Protein AF-A0AAD5MUN4-F1 (afdb_monomer_lite)

Radius of gyration: 25.36 Å; chains: 1; bounding box: 63×24×67 Å

Sequence (88 aa):
MPTARLPTSAEPVHSALHQEVMLSTVTLFNAVFALVIADFSPSFNAFLTNAYGKYFADRMARRDMGAAGSFGGGNHVAGRRTAFVFTF

Secondary structure (DSSP, 8-state):
---PPPP-TTHHHHHHHHHHHHHHHHHHHHHHHTT------HHHHHHHHHHH-HHHHHHHHTGGGGGG---S-S---TTS--------

Organism: Parelaphostrongylus tenuis (NCBI:txid148309)

Foldseek 3Di:
DDDDDDPDPPPPPVVVVVVVVVVVVVVVVVVVVVVPPPFDDPVVLVVCCVVPNPVRSVVVRPVVCPPVPDPLDAPDDPPDRRDDDDDD

pLDDT: mean 70.35, std 15.11, range [39.44, 96.88]

Structure (mmCIF, N/CA/C/O backbone):
data_AF-A0AAD5MUN4-F1
#
_entry.id   AF-A0AAD5MUN4-F1
#
loop_
_atom_site.group_PDB
_atom_site.id
_atom_site.type_symbol
_atom_site.label_atom_id
_atom_site.label_alt_id
_atom_site.label_comp_id
_atom_site.label_asym_i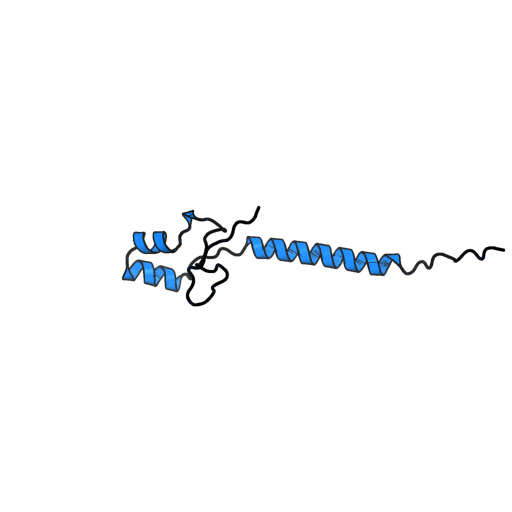d
_atom_site.label_entity_id
_atom_site.label_seq_id
_atom_site.pdbx_PDB_ins_code
_atom_site.Cartn_x
_atom_site.Cartn_y
_atom_site.Cartn_z
_atom_site.occupancy
_atom_site.B_iso_or_equiv
_atom_site.auth_seq_id
_atom_site.auth_comp_id
_atom_site.auth_asym_id
_atom_site.auth_atom_id
_atom_site.pdbx_PDB_model_num
ATOM 1 N N . MET A 1 1 ? 48.853 2.251 -51.917 1.00 50.09 1 MET A N 1
ATOM 2 C CA . MET A 1 1 ? 49.322 1.849 -50.572 1.00 50.09 1 MET A CA 1
ATOM 3 C C . MET A 1 1 ? 48.203 2.125 -49.577 1.00 50.09 1 MET A C 1
ATOM 5 O O . MET A 1 1 ? 47.798 3.278 -49.511 1.00 50.09 1 MET A O 1
ATOM 9 N N . PRO A 1 2 ? 47.658 1.130 -48.857 1.00 52.50 2 PRO A N 1
ATOM 10 C CA . PRO A 1 2 ? 46.719 1.386 -47.774 1.00 52.50 2 PRO A CA 1
ATOM 11 C C . PRO A 1 2 ? 47.499 1.650 -46.482 1.00 52.50 2 PRO A C 1
ATOM 13 O O . PRO A 1 2 ? 48.243 0.796 -46.005 1.00 52.50 2 PRO A O 1
ATOM 16 N N . THR A 1 3 ? 47.348 2.850 -45.932 1.00 59.72 3 THR A N 1
ATOM 17 C CA . THR A 1 3 ? 47.906 3.232 -44.633 1.00 59.72 3 THR A CA 1
ATOM 18 C C . THR A 1 3 ? 47.111 2.533 -43.531 1.00 59.72 3 THR A C 1
ATOM 20 O O . THR A 1 3 ? 45.957 2.879 -43.284 1.00 59.72 3 THR A O 1
ATOM 23 N N . ALA A 1 4 ? 47.706 1.537 -42.875 1.00 56.69 4 ALA A N 1
ATOM 24 C CA . ALA A 1 4 ? 47.116 0.906 -41.700 1.00 56.69 4 ALA A CA 1
ATOM 25 C C . ALA A 1 4 ? 47.082 1.914 -40.537 1.00 56.69 4 ALA A C 1
ATOM 27 O O . ALA A 1 4 ? 48.123 2.390 -40.084 1.00 56.69 4 ALA A O 1
ATOM 28 N N . ARG A 1 5 ? 45.880 2.261 -40.062 1.00 60.72 5 ARG A N 1
ATOM 29 C CA . ARG A 1 5 ? 45.694 3.029 -38.822 1.00 60.72 5 ARG A CA 1
ATOM 30 C C . ARG A 1 5 ? 46.043 2.126 -37.638 1.00 60.72 5 ARG A C 1
ATOM 32 O O . ARG A 1 5 ? 45.428 1.074 -37.480 1.00 60.72 5 ARG A O 1
ATOM 39 N N . LEU A 1 6 ? 47.007 2.541 -36.815 1.00 58.44 6 LEU A N 1
ATOM 40 C CA . LEU A 1 6 ? 47.275 1.902 -35.525 1.00 58.44 6 LEU A CA 1
ATOM 41 C C . LEU A 1 6 ? 46.021 2.004 -34.634 1.00 58.44 6 LEU A C 1
ATOM 43 O O . LEU A 1 6 ? 45.464 3.100 -34.529 1.00 58.44 6 LEU A O 1
ATOM 47 N N . PRO A 1 7 ? 45.586 0.918 -33.971 1.00 54.19 7 PRO A N 1
ATOM 48 C CA . PRO A 1 7 ? 44.533 1.006 -32.970 1.00 54.19 7 PRO A CA 1
ATOM 49 C C . PRO A 1 7 ? 45.055 1.809 -31.773 1.00 54.19 7 PRO A C 1
ATOM 51 O O . PRO A 1 7 ? 46.027 1.428 -31.121 1.00 54.19 7 PRO A O 1
ATOM 54 N N . THR A 1 8 ? 44.430 2.951 -31.503 1.00 61.09 8 THR A N 1
ATOM 55 C CA . THR A 1 8 ? 44.725 3.789 -30.341 1.00 61.09 8 THR A CA 1
ATOM 56 C C . THR A 1 8 ? 44.249 3.065 -29.083 1.00 61.09 8 THR A C 1
ATOM 58 O O . THR A 1 8 ? 43.055 2.898 -28.853 1.00 61.09 8 THR A O 1
ATOM 61 N N . SER A 1 9 ? 45.189 2.615 -28.253 1.00 57.38 9 SER A N 1
ATOM 62 C CA . SER A 1 9 ? 44.956 1.804 -27.047 1.00 57.38 9 SER A CA 1
ATOM 63 C C . SER A 1 9 ? 44.213 2.518 -25.901 1.00 57.38 9 SER A C 1
ATOM 65 O O . SER A 1 9 ? 44.046 1.936 -24.833 1.00 57.38 9 SER A O 1
ATOM 67 N N . ALA A 1 10 ? 43.760 3.760 -26.101 1.00 57.25 10 ALA A N 1
ATOM 68 C CA . ALA A 1 10 ? 43.108 4.588 -25.082 1.00 57.25 10 ALA A CA 1
ATOM 69 C C . ALA A 1 10 ? 41.566 4.495 -25.071 1.00 57.25 10 ALA A C 1
ATOM 71 O O . ALA A 1 10 ? 40.938 4.834 -24.072 1.00 57.25 10 ALA A O 1
ATOM 72 N N . GLU A 1 11 ? 40.950 3.992 -26.141 1.00 57.12 11 GLU A N 1
ATOM 73 C CA . GLU A 1 11 ? 39.486 3.944 -26.305 1.00 57.12 11 GLU A CA 1
ATOM 74 C C . GLU A 1 11 ? 38.716 2.940 -25.403 1.00 57.12 11 GLU A C 1
ATOM 76 O O . GLU A 1 11 ? 37.569 3.225 -25.036 1.00 57.12 11 GLU A O 1
ATOM 81 N N . PRO A 1 12 ? 39.263 1.769 -24.998 1.00 61.91 12 PRO A N 1
ATOM 82 C CA . PRO A 1 12 ? 38.438 0.748 -24.344 1.00 61.91 12 PRO A CA 1
ATOM 83 C C . PRO A 1 12 ? 38.188 1.017 -22.852 1.00 61.91 12 PRO A C 1
ATOM 85 O O . PRO A 1 12 ? 37.164 0.596 -22.319 1.00 61.91 12 PRO A O 1
ATOM 88 N N . VAL A 1 13 ? 39.089 1.731 -22.167 1.00 60.72 13 VAL A N 1
ATOM 89 C CA . VAL A 1 13 ? 39.039 1.882 -20.698 1.00 60.72 13 VAL A CA 1
ATOM 90 C C . VAL A 1 13 ? 37.964 2.883 -20.263 1.00 60.72 13 VAL A C 1
ATOM 92 O O . VAL A 1 13 ? 37.252 2.642 -19.290 1.00 60.72 13 VAL A O 1
ATOM 95 N N . HIS A 1 14 ? 37.800 3.983 -21.006 1.00 58.75 14 HIS A N 1
ATOM 96 C CA . HIS A 1 14 ? 36.766 4.982 -20.717 1.00 58.75 14 HIS A CA 1
ATOM 97 C C . HIS A 1 14 ? 35.364 4.396 -20.946 1.00 58.75 14 HIS A C 1
ATOM 99 O O . HIS A 1 14 ? 34.480 4.529 -20.103 1.00 58.75 14 HIS A O 1
ATOM 105 N N . SER A 1 15 ? 35.196 3.650 -22.040 1.00 68.00 15 SER A N 1
ATOM 106 C CA . SER A 1 15 ? 33.943 2.973 -22.394 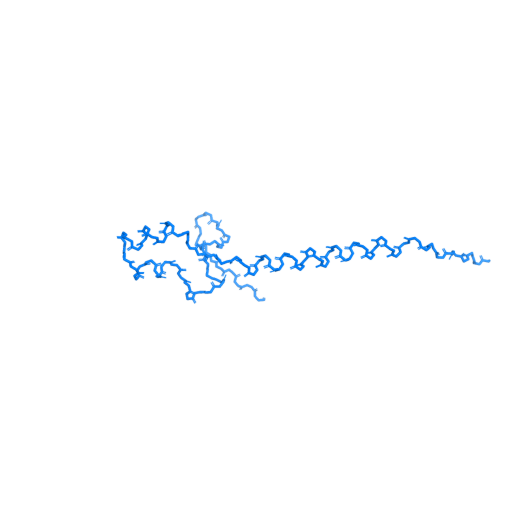1.00 68.00 15 SER A CA 1
ATOM 107 C C . SER A 1 15 ? 33.532 1.909 -21.365 1.00 68.00 15 SER A C 1
ATOM 109 O O . SER A 1 15 ? 32.361 1.826 -20.997 1.00 68.00 15 SER A O 1
ATOM 111 N N . ALA A 1 16 ? 34.492 1.140 -20.839 1.00 69.44 16 ALA A N 1
ATOM 112 C CA . ALA A 1 16 ? 34.237 0.134 -19.807 1.00 69.44 16 ALA A CA 1
ATOM 113 C C . ALA A 1 16 ? 33.798 0.754 -18.468 1.00 69.44 16 ALA A C 1
ATOM 115 O O . ALA A 1 16 ? 32.858 0.266 -17.846 1.00 69.44 16 ALA A O 1
ATOM 116 N N . LEU A 1 17 ? 34.413 1.869 -18.053 1.00 72.88 17 LEU A N 1
ATOM 117 C CA . LEU A 1 17 ? 34.022 2.590 -16.834 1.00 72.88 17 LEU A CA 1
ATOM 118 C C . LEU A 1 17 ? 32.585 3.115 -16.905 1.00 72.88 17 LEU A C 1
ATOM 120 O O . LEU A 1 17 ? 31.835 2.980 -15.941 1.00 72.88 17 LEU A O 1
ATOM 124 N N . HIS A 1 18 ? 32.171 3.670 -18.048 1.00 74.12 18 HIS A N 1
ATOM 125 C CA . HIS A 1 18 ? 30.782 4.090 -18.245 1.00 74.12 18 HIS A CA 1
ATOM 126 C C . HIS A 1 18 ? 29.808 2.916 -18.117 1.00 74.12 18 HIS A C 1
ATOM 128 O O . HIS A 1 18 ? 28.738 3.073 -17.532 1.00 74.12 18 HIS A O 1
ATOM 134 N N . GLN A 1 19 ? 30.180 1.737 -18.612 1.00 77.12 19 GLN A N 1
ATOM 135 C CA . GLN A 1 19 ? 29.334 0.552 -18.535 1.00 77.12 19 GLN A CA 1
ATOM 136 C C . GLN A 1 19 ? 29.204 0.025 -17.097 1.00 77.12 19 GLN A C 1
ATOM 138 O O . GLN A 1 19 ? 28.088 -0.211 -16.640 1.00 77.12 19 GLN A O 1
ATOM 143 N N . GLU A 1 20 ? 30.303 -0.056 -16.345 1.00 83.44 20 GLU A N 1
ATOM 144 C CA . GLU A 1 20 ? 30.313 -0.428 -14.918 1.00 83.44 20 GLU A CA 1
ATOM 145 C C . GLU A 1 20 ? 29.485 0.549 -14.053 1.00 83.44 20 GLU A C 1
ATOM 147 O O . GLU A 1 20 ? 28.693 0.143 -13.194 1.00 83.44 20 GLU A O 1
ATOM 152 N N . VAL A 1 21 ? 29.597 1.857 -14.314 1.00 84.62 21 VAL A N 1
ATOM 153 C CA . VAL A 1 21 ? 28.807 2.895 -13.625 1.00 84.62 21 VAL A CA 1
ATOM 154 C C . VAL A 1 21 ? 27.315 2.780 -13.961 1.00 84.62 21 VAL A C 1
ATOM 156 O O . VAL A 1 21 ? 26.465 2.937 -13.083 1.00 84.62 21 VAL A O 1
ATOM 159 N N . MET A 1 22 ? 26.962 2.457 -15.206 1.00 86.56 22 MET A N 1
ATOM 160 C CA . MET A 1 22 ? 25.563 2.248 -15.594 1.00 86.56 22 MET A CA 1
ATOM 161 C C . MET A 1 22 ? 24.979 0.978 -14.969 1.00 86.56 22 MET A C 1
ATOM 163 O O . MET A 1 22 ? 23.868 1.027 -14.439 1.00 86.56 22 MET A O 1
ATOM 167 N N . LEU A 1 23 ? 25.722 -0.135 -14.944 1.00 85.00 23 LEU A N 1
ATOM 168 C CA . LEU A 1 23 ? 25.277 -1.368 -14.283 1.00 85.00 23 LEU A CA 1
ATOM 169 C C . LEU A 1 23 ? 25.051 -1.164 -12.779 1.00 85.00 23 LEU A C 1
ATOM 171 O O . LEU A 1 23 ? 24.026 -1.593 -12.243 1.00 85.00 23 LEU A O 1
ATOM 175 N N . SER A 1 24 ? 25.969 -0.482 -12.094 1.00 85.88 24 SER A N 1
ATOM 176 C CA . SER A 1 24 ? 25.840 -0.205 -10.657 1.00 85.88 24 SER A CA 1
ATOM 177 C C . SER A 1 24 ? 24.677 0.743 -10.348 1.00 85.88 24 SER A C 1
ATOM 179 O O . SER A 1 24 ? 23.918 0.494 -9.409 1.00 85.88 24 SER A O 1
ATOM 181 N N . THR A 1 25 ? 24.454 1.762 -11.182 1.00 84.88 25 THR A N 1
ATOM 182 C CA . THR A 1 25 ? 23.319 2.691 -11.039 1.00 84.88 25 THR A CA 1
ATOM 183 C C . THR A 1 25 ? 21.977 1.988 -11.252 1.00 84.88 25 THR A C 1
ATOM 185 O O . THR A 1 25 ? 21.053 2.166 -10.457 1.00 84.88 25 THR A O 1
ATOM 188 N N . VAL A 1 26 ? 21.863 1.135 -12.277 1.00 87.88 26 VAL A N 1
ATOM 189 C CA . VAL A 1 26 ? 20.647 0.346 -12.545 1.00 87.88 26 VAL A CA 1
ATOM 190 C C . VAL A 1 26 ? 20.379 -0.647 -11.414 1.00 87.88 26 VAL A C 1
ATOM 192 O O . VAL A 1 26 ? 19.233 -0.817 -10.997 1.00 87.88 26 VAL A O 1
ATOM 195 N N . THR A 1 27 ? 21.420 -1.276 -10.873 1.00 86.56 27 THR A N 1
ATOM 196 C CA . THR A 1 27 ? 21.286 -2.223 -9.756 1.00 86.56 27 THR A CA 1
ATOM 197 C C . THR A 1 27 ? 20.790 -1.520 -8.493 1.00 86.56 27 THR A C 1
ATOM 199 O O . THR A 1 27 ? 19.846 -1.991 -7.857 1.00 86.56 27 THR A O 1
ATOM 202 N N . LEU A 1 28 ? 21.363 -0.358 -8.162 1.00 84.06 28 LEU A N 1
ATOM 203 C CA . LEU A 1 28 ? 20.932 0.448 -7.021 1.00 84.06 28 LEU A CA 1
ATOM 204 C C . LEU A 1 28 ? 19.486 0.928 -7.183 1.00 84.06 28 LEU A C 1
ATOM 206 O O . LEU A 1 28 ? 18.700 0.835 -6.242 1.00 84.06 28 LEU A O 1
ATOM 210 N N . PHE A 1 29 ? 19.116 1.390 -8.378 1.00 80.62 29 PHE A N 1
ATOM 211 C CA . PHE A 1 29 ? 17.753 1.825 -8.668 1.00 80.62 29 PHE A CA 1
ATOM 212 C C . PHE A 1 29 ? 16.735 0.702 -8.433 1.00 80.62 29 PHE A C 1
ATOM 214 O O . PHE A 1 29 ? 15.762 0.906 -7.711 1.00 80.62 29 PHE A O 1
ATOM 221 N N . ASN A 1 30 ? 16.986 -0.500 -8.961 1.00 77.62 30 ASN A N 1
ATOM 222 C CA . ASN A 1 30 ? 16.099 -1.650 -8.761 1.00 77.62 30 ASN A CA 1
ATOM 223 C C . ASN A 1 30 ? 16.007 -2.071 -7.285 1.00 77.62 30 ASN A C 1
ATOM 225 O O . ASN A 1 30 ? 14.918 -2.384 -6.803 1.00 77.62 30 ASN A O 1
ATOM 229 N N . ALA A 1 31 ? 17.124 -2.038 -6.551 1.00 76.19 31 ALA A N 1
ATOM 230 C CA . ALA A 1 31 ? 17.149 -2.374 -5.129 1.00 76.19 31 ALA A CA 1
ATOM 231 C C . ALA A 1 31 ? 16.326 -1.390 -4.282 1.00 76.19 31 ALA A C 1
ATOM 233 O O . ALA A 1 31 ? 15.574 -1.809 -3.405 1.00 76.19 31 ALA A O 1
ATOM 234 N N . VAL A 1 32 ? 16.424 -0.087 -4.563 1.00 73.75 32 VAL A N 1
ATOM 235 C CA . VAL A 1 32 ? 15.646 0.940 -3.853 1.00 73.75 32 VAL A CA 1
ATOM 236 C C . VAL A 1 32 ? 14.168 0.870 -4.235 1.00 73.75 32 VAL A C 1
ATOM 238 O O . VAL A 1 32 ? 13.311 1.001 -3.366 1.00 73.75 32 VAL A O 1
ATOM 241 N N . PHE A 1 33 ? 13.851 0.602 -5.504 1.00 66.69 33 PHE A N 1
ATOM 242 C CA . PHE A 1 33 ? 12.466 0.489 -5.968 1.00 66.69 33 PHE A CA 1
ATOM 243 C C . PHE A 1 33 ? 11.729 -0.691 -5.318 1.00 66.69 33 PHE A C 1
ATOM 245 O O . PHE A 1 33 ? 10.561 -0.565 -4.956 1.00 66.69 33 PHE A O 1
ATOM 252 N N . ALA A 1 34 ? 12.422 -1.809 -5.085 1.00 64.12 34 ALA A N 1
ATOM 253 C CA . ALA A 1 34 ? 11.869 -2.969 -4.384 1.00 64.12 34 ALA A CA 1
ATOM 254 C C . ALA A 1 34 ? 11.544 -2.703 -2.898 1.00 64.12 34 ALA A C 1
ATOM 256 O O . ALA A 1 34 ? 10.766 -3.445 -2.302 1.00 64.12 34 ALA A O 1
ATOM 257 N N . LEU A 1 35 ? 12.117 -1.654 -2.297 1.00 61.53 35 LEU A N 1
ATOM 258 C CA . LEU A 1 35 ? 11.899 -1.284 -0.893 1.00 61.53 35 LEU A CA 1
ATOM 259 C C . LEU A 1 35 ? 10.747 -0.290 -0.695 1.00 61.53 35 LEU A C 1
ATOM 261 O O . LEU A 1 35 ? 10.380 -0.002 0.446 1.00 61.53 35 LEU A O 1
ATOM 265 N N . VAL A 1 36 ? 10.157 0.233 -1.774 1.00 60.03 36 VAL A N 1
ATOM 266 C CA . VAL A 1 36 ? 9.025 1.160 -1.681 1.00 60.03 36 VAL A CA 1
ATOM 267 C C . VAL A 1 36 ? 7.748 0.367 -1.407 1.00 60.03 36 VAL A C 1
ATOM 269 O O . VAL A 1 36 ? 6.989 0.020 -2.309 1.00 60.03 36 VAL A O 1
ATOM 272 N N . ILE A 1 37 ? 7.496 0.083 -0.129 1.00 61.62 37 ILE A N 1
ATOM 273 C CA . ILE A 1 37 ? 6.172 -0.331 0.335 1.00 61.62 37 ILE A CA 1
ATOM 274 C C . ILE A 1 37 ? 5.334 0.941 0.444 1.00 61.62 37 ILE A C 1
ATOM 276 O O . ILE A 1 37 ? 5.503 1.739 1.367 1.00 61.62 37 ILE A O 1
ATOM 280 N N . ALA A 1 38 ? 4.448 1.156 -0.522 1.00 67.00 38 ALA A N 1
ATOM 281 C CA . ALA A 1 38 ? 3.452 2.207 -0.429 1.00 67.00 38 ALA A CA 1
ATOM 282 C C . ALA A 1 38 ? 2.365 1.752 0.562 1.00 67.00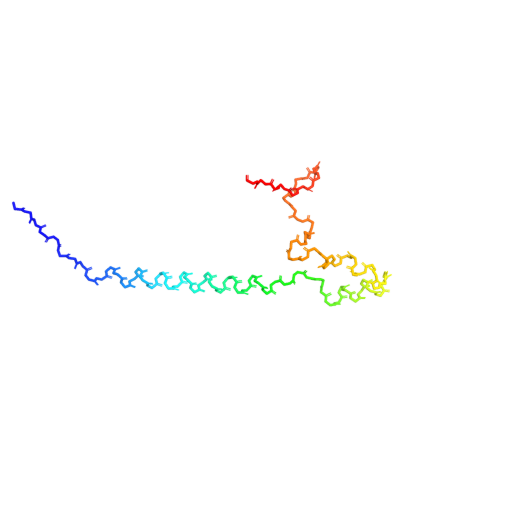 38 ALA A C 1
ATOM 284 O O . ALA A 1 38 ? 1.508 0.939 0.233 1.00 67.00 38 ALA A O 1
ATOM 285 N N . ASP A 1 39 ? 2.445 2.227 1.802 1.00 74.75 39 ASP A N 1
ATOM 286 C CA . ASP A 1 39 ? 1.426 2.047 2.844 1.00 74.75 39 ASP A CA 1
ATOM 287 C C . ASP A 1 39 ? 1.179 3.407 3.519 1.00 74.75 39 ASP A C 1
ATOM 289 O O . ASP A 1 39 ? 1.928 4.372 3.325 1.00 74.75 39 ASP A O 1
ATOM 293 N N . PHE A 1 40 ? 0.113 3.516 4.304 1.00 81.88 40 PHE A N 1
ATOM 294 C CA . PHE A 1 40 ? -0.154 4.716 5.085 1.00 81.88 40 PHE A CA 1
ATOM 295 C C . PHE A 1 40 ? 0.941 4.961 6.122 1.00 81.88 40 PHE A C 1
ATOM 297 O O . PHE A 1 40 ? 1.479 4.030 6.724 1.00 81.88 40 PHE A O 1
ATOM 304 N N . SER A 1 41 ? 1.224 6.239 6.397 1.00 84.38 41 SER A N 1
ATOM 305 C CA . SER A 1 41 ? 2.109 6.590 7.505 1.00 84.38 41 SER A CA 1
ATOM 306 C C . SER A 1 41 ? 1.548 6.041 8.827 1.00 84.38 41 SER A C 1
ATOM 308 O O . SER A 1 41 ? 0.323 5.971 8.994 1.00 84.38 41 SER A O 1
ATOM 310 N N . PRO A 1 42 ? 2.404 5.689 9.804 1.00 84.44 42 PRO A N 1
ATOM 311 C CA . PRO A 1 42 ? 1.939 5.140 11.077 1.00 84.44 42 PRO A CA 1
ATOM 312 C C . PRO A 1 42 ? 0.910 6.032 11.784 1.00 84.44 42 PRO A C 1
ATOM 314 O O . PRO A 1 42 ? -0.090 5.538 12.302 1.00 84.44 42 PRO A O 1
ATOM 317 N N . SER A 1 43 ? 1.112 7.353 11.755 1.00 91.00 43 SER A N 1
ATOM 318 C CA . SER A 1 43 ? 0.202 8.329 12.362 1.00 91.00 43 SER A CA 1
ATOM 319 C C . SER A 1 43 ? -1.147 8.400 11.650 1.00 91.00 43 SER A C 1
ATOM 321 O O . SER A 1 43 ? -2.185 8.453 12.310 1.00 91.00 43 SER A O 1
ATOM 323 N N . PHE A 1 44 ? -1.161 8.354 10.317 1.00 86.94 44 PHE A N 1
ATOM 324 C CA . PHE A 1 44 ? -2.405 8.358 9.557 1.00 86.94 44 PHE A CA 1
ATOM 325 C C . PHE A 1 44 ? -3.170 7.043 9.733 1.00 86.94 44 PHE A C 1
ATOM 327 O O . PHE A 1 44 ? -4.374 7.064 9.970 1.00 86.94 44 PHE A O 1
ATOM 334 N N . ASN A 1 45 ? -2.483 5.900 9.727 1.00 88.12 45 ASN A N 1
ATOM 335 C CA . ASN A 1 45 ? -3.119 4.608 9.984 1.00 88.12 45 ASN A CA 1
ATOM 336 C C . ASN A 1 45 ? -3.699 4.519 11.412 1.00 88.12 45 ASN A C 1
ATOM 338 O O . ASN A 1 45 ? -4.792 3.983 11.612 1.00 88.12 45 ASN A O 1
ATOM 342 N N . ALA A 1 46 ? -3.013 5.099 12.404 1.00 91.38 46 ALA A N 1
ATOM 343 C CA . ALA A 1 46 ? -3.529 5.219 13.767 1.00 91.38 46 ALA A CA 1
ATOM 344 C C . ALA A 1 46 ? -4.780 6.110 13.831 1.00 91.38 46 ALA A C 1
ATOM 346 O O . ALA A 1 46 ? -5.770 5.727 14.453 1.00 91.38 46 ALA A O 1
ATOM 347 N N . PHE A 1 47 ? -4.778 7.256 13.141 1.00 94.69 47 PHE A N 1
ATOM 348 C CA . PHE A 1 47 ? -5.970 8.095 12.991 1.00 94.69 47 PHE A CA 1
ATOM 349 C C . PHE A 1 47 ? -7.138 7.309 12.382 1.00 94.69 47 PHE A C 1
ATOM 351 O O . PHE A 1 47 ? -8.226 7.301 12.953 1.00 94.69 47 PHE A O 1
ATOM 358 N N . LEU A 1 48 ? -6.910 6.600 11.274 1.00 93.25 48 LEU A N 1
ATOM 359 C CA . LEU A 1 48 ? -7.940 5.809 10.598 1.00 93.25 48 LEU A CA 1
ATOM 360 C C . LEU A 1 48 ? -8.513 4.714 11.503 1.00 93.25 48 LEU A C 1
ATOM 362 O O . LEU A 1 48 ? -9.727 4.523 11.558 1.00 93.25 48 LEU A O 1
ATOM 366 N N . THR A 1 49 ? -7.641 4.028 12.243 1.00 94.44 49 THR A N 1
ATOM 367 C CA . THR A 1 49 ? -8.033 2.976 13.187 1.00 94.44 49 THR A CA 1
ATOM 368 C C . THR A 1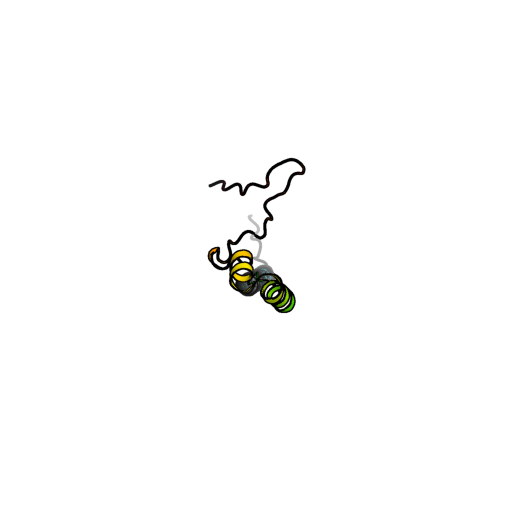 49 ? -8.862 3.540 14.339 1.00 94.44 49 THR A C 1
ATOM 370 O O . THR A 1 49 ? -9.879 2.949 14.693 1.00 94.44 49 THR A O 1
ATOM 373 N N . ASN A 1 50 ? -8.473 4.690 14.893 1.00 95.12 50 ASN A N 1
ATOM 374 C CA . ASN A 1 50 ? -9.181 5.316 16.011 1.00 95.12 50 ASN A CA 1
ATOM 375 C C . ASN A 1 50 ? -10.514 5.950 15.591 1.00 95.12 50 ASN A C 1
ATOM 377 O O . ASN A 1 50 ? -11.484 5.868 16.336 1.00 95.12 50 ASN A O 1
ATOM 381 N N . ALA A 1 51 ? -10.573 6.577 14.414 1.00 96.88 51 ALA A N 1
ATOM 382 C CA . ALA A 1 51 ? -11.759 7.293 13.949 1.00 96.88 51 ALA A CA 1
ATOM 383 C C . ALA A 1 51 ? -12.818 6.368 13.328 1.00 96.88 51 ALA A C 1
ATOM 385 O O . ALA A 1 51 ? -14.012 6.615 13.481 1.00 96.88 51 ALA A O 1
ATOM 386 N N . TYR A 1 52 ? -12.393 5.311 12.629 1.00 94.56 52 TYR A N 1
ATOM 387 C CA . TYR A 1 52 ? -13.283 4.480 11.806 1.00 94.56 52 TYR A CA 1
ATOM 388 C C . TYR A 1 52 ? -13.181 2.977 12.100 1.00 94.56 52 TYR A C 1
ATOM 390 O O . TYR A 1 52 ? -13.929 2.179 11.531 1.00 94.56 52 TYR A O 1
ATOM 398 N N . GLY A 1 53 ? -12.272 2.573 12.988 1.00 94.31 53 GLY A N 1
ATOM 399 C CA . GLY A 1 53 ? -12.043 1.180 13.351 1.00 94.31 53 GLY A CA 1
ATOM 400 C C . GLY A 1 53 ? -11.060 0.452 12.430 1.00 94.31 53 GLY A C 1
ATOM 401 O O . GLY A 1 53 ? -10.871 0.781 11.256 1.00 94.31 53 GLY A O 1
ATOM 402 N N . LYS A 1 54 ? -10.448 -0.606 12.975 1.00 90.38 54 LYS A N 1
ATOM 403 C CA . LYS A 1 54 ? -9.401 -1.394 12.303 1.00 90.38 54 LYS A CA 1
ATOM 404 C C . LYS A 1 54 ? -9.848 -1.979 10.958 1.00 90.38 54 LYS A C 1
ATOM 406 O O . LYS A 1 54 ? -9.099 -1.922 9.991 1.00 90.38 54 LYS A O 1
ATOM 411 N N . TYR A 1 55 ? -11.078 -2.497 10.879 1.00 88.25 55 TYR A N 1
ATOM 412 C CA . TYR A 1 55 ? -11.615 -3.073 9.639 1.00 88.25 55 TYR A CA 1
ATOM 413 C C . TYR A 1 55 ? -11.625 -2.060 8.484 1.00 88.25 55 TYR A C 1
ATOM 415 O O . TYR A 1 55 ? -11.275 -2.394 7.352 1.00 88.25 55 TYR A O 1
ATOM 423 N N . PHE A 1 56 ? -12.000 -0.810 8.767 1.00 87.88 56 PHE A N 1
ATOM 424 C CA . PHE A 1 56 ? -12.043 0.246 7.762 1.00 87.88 56 PHE A CA 1
ATOM 425 C C . PHE A 1 56 ? -10.635 0.694 7.353 1.00 87.88 56 PHE A C 1
ATOM 427 O O . PHE A 1 56 ? -10.362 0.836 6.161 1.00 87.88 56 PHE A O 1
ATOM 434 N N . ALA A 1 57 ? -9.725 0.835 8.323 1.00 89.31 57 ALA A N 1
ATOM 435 C CA . ALA A 1 57 ? -8.319 1.145 8.069 1.00 89.31 57 ALA A CA 1
ATOM 436 C C . ALA A 1 57 ? -7.649 0.091 7.164 1.00 89.31 57 ALA A C 1
ATOM 438 O O . ALA A 1 57 ? -7.023 0.443 6.164 1.00 89.31 57 ALA A O 1
ATOM 439 N N . ASP A 1 58 ? -7.862 -1.198 7.443 1.00 85.12 58 ASP A N 1
ATOM 440 C CA . ASP A 1 58 ? -7.315 -2.296 6.638 1.00 85.12 58 ASP A CA 1
ATOM 441 C C . ASP A 1 58 ? -7.896 -2.325 5.216 1.00 85.12 58 ASP A C 1
ATOM 443 O O . ASP A 1 58 ? -7.158 -2.537 4.252 1.00 85.12 58 ASP A O 1
ATOM 447 N N . ARG A 1 59 ? -9.200 -2.050 5.057 1.00 84.81 59 ARG A N 1
ATOM 448 C CA . ARG A 1 59 ? -9.834 -1.944 3.732 1.00 84.81 59 ARG A CA 1
ATOM 449 C C . ARG A 1 59 ? -9.313 -0.767 2.914 1.00 84.81 59 ARG A C 1
ATOM 451 O O . ARG A 1 59 ? -9.224 -0.895 1.697 1.00 84.81 59 ARG A O 1
ATOM 458 N N . MET A 1 60 ? -8.981 0.360 3.540 1.00 82.31 60 MET A N 1
ATOM 459 C CA . MET A 1 60 ? -8.416 1.512 2.827 1.00 82.31 60 MET A CA 1
ATOM 460 C C . MET A 1 60 ? -6.951 1.321 2.455 1.00 82.31 60 MET A C 1
ATOM 462 O O . MET A 1 60 ? -6.542 1.793 1.401 1.00 82.31 60 MET A O 1
ATOM 466 N N . ALA A 1 61 ? -6.183 0.606 3.278 1.00 79.81 61 ALA A N 1
ATOM 467 C CA . ALA A 1 61 ? -4.784 0.313 2.983 1.00 79.81 61 ALA A CA 1
ATOM 468 C C . ALA A 1 61 ? -4.617 -0.635 1.782 1.00 79.81 61 ALA A C 1
ATOM 470 O O . ALA A 1 61 ? -3.517 -0.745 1.252 1.00 79.81 61 ALA A O 1
ATOM 471 N N . ARG A 1 62 ? -5.695 -1.324 1.362 1.00 74.31 62 ARG A N 1
ATOM 472 C CA . ARG A 1 62 ? -5.759 -2.188 0.168 1.00 74.31 62 ARG A CA 1
ATOM 473 C C . ARG A 1 62 ? -4.525 -3.083 -0.016 1.00 74.31 62 ARG A C 1
ATOM 475 O O . ARG A 1 62 ? -4.051 -3.300 -1.129 1.00 74.31 62 ARG A O 1
ATOM 482 N N . ARG A 1 63 ? -4.015 -3.636 1.092 1.00 73.62 63 ARG A N 1
ATOM 483 C CA . ARG A 1 63 ? -2.821 -4.504 1.115 1.00 73.62 63 ARG A CA 1
ATOM 484 C C . ARG A 1 63 ? -3.023 -5.790 0.306 1.00 73.62 63 ARG A C 1
ATOM 486 O O . ARG A 1 63 ? -2.053 -6.391 -0.142 1.00 73.62 63 ARG A O 1
ATOM 493 N N . ASP A 1 64 ? -4.282 -6.166 0.070 1.00 68.75 64 ASP A N 1
ATOM 494 C CA . ASP A 1 64 ? -4.711 -7.225 -0.849 1.00 68.75 64 ASP A CA 1
ATOM 495 C C . ASP A 1 64 ? -4.308 -6.972 -2.310 1.00 68.75 64 ASP A C 1
ATOM 497 O O . ASP A 1 64 ? -4.209 -7.917 -3.086 1.00 68.75 64 ASP A O 1
ATOM 501 N N . ME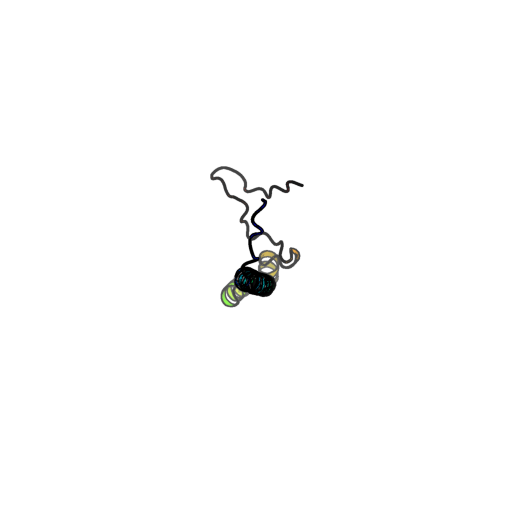T A 1 65 ? -4.055 -5.719 -2.698 1.00 62.19 65 MET A N 1
ATOM 502 C CA . MET A 1 65 ? -3.694 -5.357 -4.071 1.00 62.19 65 MET A CA 1
ATOM 503 C C . MET A 1 65 ? -2.191 -5.468 -4.374 1.00 62.19 65 MET A C 1
ATOM 505 O O . MET A 1 65 ? -1.788 -5.279 -5.524 1.00 62.19 65 MET A O 1
ATOM 509 N N . GLY A 1 66 ? -1.357 -5.770 -3.372 1.00 57.81 66 GLY A N 1
ATOM 510 C CA . GLY A 1 66 ? 0.100 -5.837 -3.521 1.00 57.81 66 GLY A CA 1
ATOM 511 C C . GLY A 1 66 ? 0.719 -4.531 -4.041 1.00 57.81 66 GLY A C 1
ATOM 512 O O . GLY A 1 66 ? 0.103 -3.469 -3.995 1.00 57.81 66 GLY A O 1
ATOM 513 N N . ALA A 1 67 ? 1.938 -4.602 -4.585 1.00 53.22 67 ALA A N 1
ATOM 514 C CA . ALA A 1 67 ? 2.649 -3.441 -5.143 1.00 53.22 67 ALA A CA 1
ATOM 515 C C . ALA A 1 67 ? 1.921 -2.764 -6.330 1.00 53.22 67 ALA A C 1
ATOM 517 O O . ALA A 1 67 ? 2.246 -1.639 -6.697 1.00 53.22 67 ALA A O 1
ATOM 518 N N . ALA A 1 68 ? 0.921 -3.434 -6.917 1.00 53.72 68 ALA A N 1
ATOM 519 C CA . ALA A 1 68 ? 0.058 -2.904 -7.973 1.00 53.72 68 ALA A CA 1
ATOM 520 C C . ALA A 1 68 ? -1.181 -2.157 -7.434 1.00 53.72 68 ALA A C 1
ATOM 522 O O . ALA A 1 68 ? -2.008 -1.684 -8.219 1.00 53.72 68 ALA A O 1
ATOM 523 N N . GLY A 1 69 ? -1.332 -2.054 -6.108 1.00 50.03 69 GLY A N 1
ATOM 524 C CA . GLY A 1 69 ? -2.394 -1.313 -5.437 1.00 50.03 69 GLY A CA 1
ATOM 525 C C . GLY A 1 69 ? -2.398 0.154 -5.833 1.00 50.03 69 GLY A C 1
ATOM 526 O O . GLY A 1 69 ? -1.667 0.971 -5.290 1.00 50.03 69 GLY A O 1
ATOM 527 N N . SER A 1 70 ? -3.224 0.478 -6.825 1.00 53.88 70 SER A N 1
ATOM 528 C CA . SER A 1 70 ? -3.386 1.818 -7.371 1.00 53.88 70 SER A CA 1
ATOM 529 C C . SER A 1 70 ? -3.828 2.800 -6.282 1.00 53.88 70 SER A C 1
ATOM 531 O O . SER A 1 70 ? -4.990 2.807 -5.874 1.00 53.88 70 SER A O 1
ATOM 533 N N . PHE A 1 71 ? -2.930 3.702 -5.883 1.00 57.75 71 PHE A N 1
ATOM 534 C CA . PHE A 1 71 ? -3.240 4.918 -5.119 1.00 57.75 71 PHE A CA 1
ATOM 535 C C . PHE A 1 71 ? -3.978 5.960 -5.984 1.00 57.75 71 PHE A C 1
ATOM 537 O O . PHE A 1 71 ? -3.638 7.138 -5.992 1.00 57.75 71 PHE A O 1
ATOM 544 N N . GLY A 1 72 ? -4.967 5.527 -6.774 1.00 50.47 72 GLY A N 1
ATOM 545 C CA . GLY A 1 72 ? -5.861 6.402 -7.539 1.00 50.47 72 GLY A CA 1
ATOM 546 C C . GLY A 1 72 ? -5.216 7.216 -8.669 1.00 50.47 72 GLY A C 1
ATOM 547 O O . GLY A 1 72 ? -5.875 8.088 -9.229 1.00 50.47 72 GLY A O 1
ATOM 548 N N . GLY A 1 73 ? -3.960 6.950 -9.029 1.00 50.28 73 GLY A N 1
ATOM 549 C CA . GLY A 1 73 ? -3.187 7.765 -9.970 1.00 50.28 73 GLY A CA 1
ATOM 550 C C . GLY A 1 73 ? -2.978 7.113 -11.335 1.00 50.28 73 GLY A C 1
ATOM 551 O O . GLY A 1 73 ? -1.846 6.842 -11.711 1.00 50.28 73 GLY A O 1
ATOM 552 N N . GLY A 1 74 ? -4.041 6.840 -12.094 1.00 55.66 74 GLY A N 1
ATOM 553 C CA . GLY A 1 74 ? -3.873 6.808 -13.556 1.00 55.66 74 GLY A CA 1
ATOM 554 C C . GLY A 1 74 ? -3.682 8.236 -14.086 1.00 55.66 74 GLY A C 1
ATOM 555 O O . GLY A 1 74 ? -3.927 9.195 -13.353 1.00 55.66 74 GLY A O 1
ATOM 556 N N . ASN A 1 75 ? -3.278 8.407 -15.350 1.00 56.66 75 ASN A N 1
ATOM 557 C CA . ASN A 1 75 ? -3.162 9.744 -15.942 1.00 56.66 75 ASN A CA 1
ATOM 558 C C . ASN A 1 75 ? -4.538 10.441 -15.919 1.00 56.66 75 ASN A C 1
ATOM 560 O O . ASN A 1 75 ? -5.455 10.052 -16.647 1.00 56.66 75 ASN A O 1
ATOM 564 N N . HIS A 1 76 ? -4.712 11.409 -15.019 1.00 61.78 76 HIS A N 1
ATOM 565 C CA . HIS A 1 76 ? -5.995 12.061 -14.7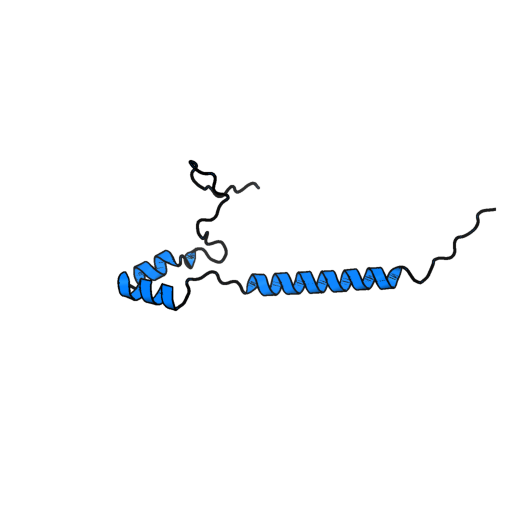92 1.00 61.78 76 HIS A CA 1
ATOM 566 C C . HIS A 1 76 ? -6.186 13.203 -15.790 1.00 61.78 76 HIS A C 1
ATOM 568 O O . HIS A 1 76 ? -5.410 14.154 -15.819 1.00 61.78 76 HIS A O 1
ATOM 574 N N . VAL A 1 77 ? -7.256 13.126 -16.583 1.00 68.75 77 VAL A N 1
ATOM 575 C CA . VAL A 1 77 ? -7.732 14.233 -17.417 1.00 68.75 77 VAL A CA 1
ATOM 576 C C . VAL A 1 77 ? -8.998 14.783 -16.774 1.00 68.75 77 VAL A C 1
ATOM 578 O O . VAL A 1 77 ? -9.954 14.034 -16.558 1.00 68.75 77 VAL A O 1
ATOM 581 N N . ALA A 1 78 ? -9.010 16.086 -16.482 1.00 55.44 78 ALA A N 1
ATOM 582 C CA . ALA A 1 78 ? -10.153 16.749 -15.863 1.00 55.44 78 ALA A CA 1
ATOM 583 C C . ALA A 1 78 ? -11.447 16.477 -16.654 1.00 55.44 78 ALA A C 1
ATOM 585 O O . ALA A 1 78 ? -11.486 16.600 -17.879 1.00 55.44 78 ALA A O 1
ATOM 586 N N . GLY A 1 79 ? -12.506 16.073 -15.949 1.00 64.12 79 GLY A N 1
ATOM 587 C CA . GLY A 1 79 ? -13.797 15.728 -16.555 1.00 64.12 79 GLY A CA 1
ATOM 588 C C . GLY A 1 79 ? -13.892 14.312 -17.137 1.00 64.12 79 GLY A C 1
ATOM 589 O O . GLY A 1 79 ? -14.932 13.964 -17.693 1.00 64.12 79 GLY A O 1
ATOM 590 N N . ARG A 1 80 ? -12.858 13.468 -17.004 1.00 57.78 80 ARG A N 1
ATOM 591 C CA . ARG A 1 80 ? -12.922 12.046 -17.380 1.00 57.78 80 ARG A CA 1
ATOM 592 C C . ARG A 1 80 ? -12.582 11.135 -16.209 1.00 57.78 80 ARG A C 1
ATOM 594 O O . ARG A 1 80 ? -11.749 11.452 -15.363 1.00 57.78 80 ARG A O 1
ATOM 601 N N . ARG A 1 81 ? -13.229 9.965 -16.172 1.00 55.03 81 ARG A N 1
ATOM 602 C CA . ARG A 1 81 ? -12.898 8.918 -15.203 1.00 55.03 81 ARG A CA 1
ATOM 603 C C . ARG A 1 81 ? -11.482 8.425 -15.486 1.00 55.03 81 ARG A C 1
ATOM 605 O O . ARG A 1 81 ? -11.218 7.936 -16.582 1.00 55.03 81 ARG A O 1
ATOM 612 N N . THR A 1 82 ? -10.599 8.529 -14.498 1.00 57.41 82 THR A N 1
ATOM 613 C CA . THR A 1 82 ? -9.258 7.950 -14.568 1.00 57.41 82 THR A CA 1
ATOM 614 C C . THR A 1 82 ? -9.394 6.436 -14.743 1.00 57.41 82 THR A C 1
ATOM 616 O O . THR A 1 82 ? -9.973 5.759 -13.893 1.00 57.41 82 THR A O 1
ATOM 619 N N . ALA A 1 83 ? -8.921 5.909 -15.869 1.00 56.47 83 ALA A N 1
ATOM 620 C CA . ALA A 1 83 ? -8.953 4.486 -16.179 1.00 56.47 83 ALA A CA 1
ATOM 621 C C . ALA A 1 83 ? -7.524 3.996 -16.418 1.00 56.47 83 ALA A C 1
ATOM 623 O O . ALA A 1 83 ? -6.747 4.653 -17.109 1.00 56.47 83 ALA A O 1
ATOM 624 N N . PHE A 1 84 ? -7.182 2.852 -15.827 1.00 52.41 84 PHE A N 1
ATOM 625 C CA . PHE A 1 84 ? -5.924 2.166 -16.099 1.00 52.41 84 PHE A CA 1
ATOM 626 C C . PHE A 1 84 ? -6.006 1.602 -17.523 1.00 52.41 84 PHE A C 1
ATOM 628 O O . PHE A 1 84 ? -6.823 0.719 -17.785 1.00 52.41 84 PHE A O 1
ATOM 635 N N . VAL A 1 85 ? -5.228 2.147 -18.459 1.00 49.56 85 VAL A N 1
ATOM 636 C CA . VAL A 1 85 ? -5.141 1.595 -19.816 1.00 49.56 85 VAL A CA 1
ATOM 637 C C . VAL A 1 85 ? -4.094 0.486 -19.783 1.00 49.56 85 VAL A C 1
ATOM 639 O O . VAL A 1 85 ? -2.899 0.761 -19.760 1.00 49.56 85 VAL A O 1
ATOM 642 N N . PHE A 1 86 ? -4.545 -0.769 -19.745 1.00 44.00 86 PHE A N 1
ATOM 643 C CA . PHE A 1 86 ? -3.700 -1.901 -20.117 1.00 44.00 86 PHE A CA 1
ATOM 644 C C . PHE A 1 86 ? -3.684 -1.972 -21.644 1.00 44.00 86 PHE A C 1
ATOM 646 O O . PHE A 1 86 ? -4.665 -2.390 -22.255 1.00 44.00 86 PHE A O 1
ATOM 653 N N . THR A 1 87 ? -2.592 -1.528 -22.256 1.00 39.44 87 THR A N 1
ATOM 654 C CA . THR A 1 87 ? -2.270 -1.861 -23.649 1.00 39.44 87 THR A CA 1
ATOM 655 C C . THR A 1 87 ? -1.241 -2.984 -23.594 1.00 39.44 87 THR A C 1
ATOM 657 O O . THR A 1 87 ? -0.177 -2.788 -23.008 1.00 39.44 87 THR A O 1
ATOM 660 N N . PHE A 1 88 ? -1.611 -4.159 -24.104 1.00 50.31 88 PHE A N 1
ATOM 661 C CA . PHE A 1 88 ? -0.711 -5.287 -24.372 1.00 50.31 88 PHE A CA 1
ATOM 662 C C . PHE A 1 88 ? 0.018 -5.083 -25.700 1.00 50.31 88 PHE A C 1
ATOM 664 O O . PHE A 1 88 ? -0.583 -4.448 -26.599 1.00 50.31 88 PHE A O 1
#